Protein AF-A0A4V2JIF9-F1 (afdb_monomer_lite)

Organism: Streptomyces kasugaensis (NCBI:txid1946)

Foldseek 3Di:
DDDDDDPDDPPPPPPPDQPALLVLVVLLVLVVVCVPPVPVSVVLCVVVVHDPVSSVVSNVVLVCLVPPPPRDAACVSVCVRQPAFPDWDWDDDDPWIKIWGWHARVSCNQKTWIFIAGDPRHTPDTFIDGDVPRDQQDDPDPVSPDPPSRGD

pLDDT: mean 81.25, std 15.03, range [36.09, 94.69]

Structure (mmCIF, N/CA/C/O backbone):
data_AF-A0A4V2JIF9-F1
#
_entry.id   AF-A0A4V2JIF9-F1
#
loop_
_atom_site.group_PDB
_atom_site.id
_atom_site.type_symbol
_atom_site.label_atom_id
_atom_site.label_alt_id
_atom_site.label_comp_id
_atom_site.label_asym_id
_atom_site.label_entity_id
_atom_site.label_seq_id
_atom_site.pdbx_PDB_ins_code
_atom_site.Cartn_x
_atom_site.Cartn_y
_atom_site.Cartn_z
_atom_site.occupancy
_atom_site.B_iso_or_equiv
_atom_site.auth_seq_id
_atom_site.auth_comp_id
_atom_site.auth_asym_id
_atom_site.auth_atom_id
_atom_site.pdbx_PDB_model_num
ATOM 1 N N . MET A 1 1 ? 44.437 32.131 35.393 1.00 38.41 1 MET A N 1
AT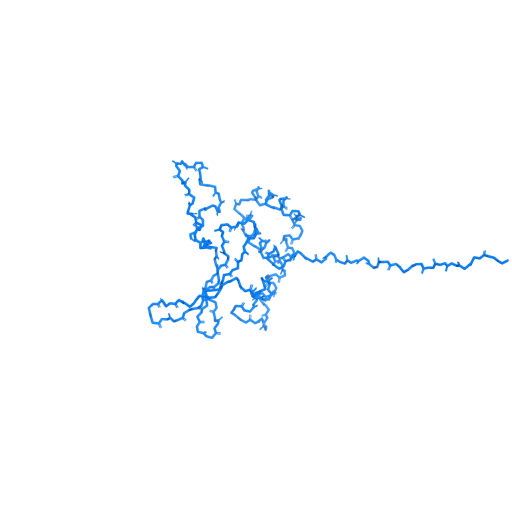OM 2 C CA . MET A 1 1 ? 43.989 31.616 34.082 1.00 38.41 1 MET A CA 1
ATOM 3 C C . MET A 1 1 ? 43.163 30.356 34.288 1.00 38.41 1 MET A C 1
ATOM 5 O O . MET A 1 1 ? 43.742 29.344 34.646 1.00 38.41 1 MET A O 1
ATOM 9 N N . ASN A 1 2 ? 41.841 30.402 34.108 1.00 40.28 2 ASN A N 1
ATOM 10 C CA . ASN A 1 2 ? 41.048 29.186 33.913 1.00 40.28 2 ASN A CA 1
ATOM 11 C C . ASN A 1 2 ? 39.749 29.527 33.166 1.00 40.28 2 ASN A C 1
ATOM 13 O O . ASN A 1 2 ? 38.951 30.300 33.691 1.00 40.28 2 ASN A O 1
ATOM 1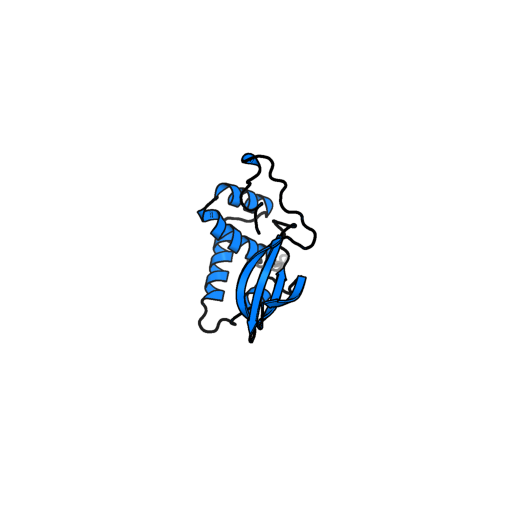7 N N . ARG A 1 3 ? 39.605 29.010 31.939 1.00 36.09 3 ARG A N 1
ATOM 18 C CA . ARG A 1 3 ? 38.374 28.800 31.147 1.00 36.09 3 ARG A CA 1
ATOM 19 C C . ARG A 1 3 ? 38.798 28.464 29.713 1.00 36.09 3 ARG A C 1
ATOM 21 O O . ARG A 1 3 ? 38.811 29.328 28.842 1.00 36.09 3 ARG A O 1
ATOM 28 N N . SER A 1 4 ? 39.156 27.206 29.479 1.00 40.78 4 SER A N 1
ATOM 29 C CA . SER A 1 4 ? 39.046 26.643 28.133 1.00 40.78 4 SER A CA 1
ATOM 30 C C . SER A 1 4 ? 37.605 26.186 27.977 1.00 40.78 4 SER A C 1
ATOM 32 O O . SER A 1 4 ? 37.143 25.309 28.703 1.00 40.78 4 SER A O 1
ATOM 34 N N . ALA A 1 5 ? 36.876 26.876 27.105 1.00 47.22 5 ALA A N 1
ATOM 35 C CA . ALA A 1 5 ? 35.530 26.512 26.713 1.00 47.22 5 ALA A CA 1
ATOM 36 C C . ALA A 1 5 ? 35.589 25.185 25.950 1.00 47.22 5 ALA A C 1
ATOM 38 O O . ALA A 1 5 ? 36.106 25.129 24.837 1.00 47.22 5 ALA A O 1
ATOM 39 N N . ASP A 1 6 ? 35.068 24.132 26.566 1.00 44.16 6 ASP A N 1
ATOM 40 C CA . ASP A 1 6 ? 34.809 22.866 25.899 1.00 44.16 6 ASP A CA 1
ATOM 41 C C . ASP A 1 6 ? 33.521 23.039 25.080 1.00 44.16 6 ASP A C 1
ATOM 43 O O . ASP A 1 6 ? 32.405 23.036 25.606 1.00 44.16 6 ASP A O 1
ATOM 47 N N . HIS A 1 7 ? 33.670 23.345 23.791 1.00 52.84 7 HIS A N 1
ATOM 48 C CA . HIS A 1 7 ? 32.569 23.285 22.836 1.00 52.84 7 HIS A CA 1
ATOM 49 C C . HIS A 1 7 ? 32.355 21.819 22.463 1.00 52.84 7 HIS A C 1
ATOM 51 O O . HIS A 1 7 ? 32.945 21.311 21.511 1.00 52.84 7 HIS A O 1
ATOM 57 N N . GLY A 1 8 ? 31.490 21.147 23.226 1.00 40.41 8 GLY A N 1
ATOM 58 C CA . GLY A 1 8 ? 30.934 19.861 22.823 1.00 40.41 8 GLY A CA 1
ATOM 59 C C . GLY A 1 8 ? 30.276 19.985 21.440 1.00 40.41 8 GLY A C 1
ATOM 60 O O . GLY A 1 8 ? 29.651 21.011 21.150 1.00 40.41 8 GLY A O 1
ATOM 61 N N . PRO A 1 9 ? 30.421 18.983 20.558 1.00 42.41 9 PRO A N 1
ATOM 62 C CA . PRO A 1 9 ? 29.871 19.053 19.216 1.00 42.41 9 PRO A CA 1
ATOM 63 C C . PRO A 1 9 ? 28.347 19.105 19.301 1.00 42.41 9 PRO A C 1
ATOM 65 O O . PRO A 1 9 ? 27.704 18.162 19.763 1.00 42.41 9 PRO A O 1
ATOM 68 N N . SER A 1 10 ? 27.777 20.219 18.840 1.00 45.91 10 SER A N 1
ATOM 69 C CA . SER A 1 10 ? 26.349 20.363 18.585 1.00 45.91 10 SER A CA 1
ATOM 70 C C . SER A 1 10 ? 25.874 19.175 17.753 1.00 45.91 10 SER A C 1
ATOM 72 O O . SER A 1 10 ? 26.226 19.038 16.580 1.00 45.91 10 SER A O 1
ATOM 74 N N . THR A 1 11 ? 25.078 18.303 18.367 1.00 45.88 11 THR A N 1
ATOM 75 C CA . THR A 1 11 ? 24.327 17.257 17.683 1.00 45.88 11 THR A CA 1
ATOM 76 C C . THR A 1 11 ? 23.379 17.940 16.711 1.00 45.88 11 THR A C 1
ATOM 78 O O . THR A 1 11 ? 22.351 18.502 17.091 1.00 45.88 11 THR A O 1
ATOM 81 N N . GLY A 1 12 ? 23.783 17.948 15.440 1.00 38.66 12 GLY A N 1
ATOM 82 C CA . GLY A 1 12 ? 22.977 18.442 14.340 1.00 38.66 12 GLY A CA 1
ATOM 83 C C . GLY A 1 12 ? 21.578 17.848 14.434 1.00 38.66 12 GLY A C 1
ATOM 84 O O . GLY A 1 12 ? 21.408 16.634 14.549 1.00 38.66 12 GLY A O 1
ATOM 85 N N . SER A 1 13 ? 20.591 18.734 14.419 1.00 42.84 13 SER A N 1
ATOM 86 C CA . SER A 1 13 ? 19.174 18.445 14.290 1.00 42.84 13 SER A CA 1
ATOM 87 C C . SER A 1 13 ? 18.952 17.575 13.056 1.00 42.84 13 SER A C 1
ATOM 89 O O . SER A 1 13 ? 18.807 18.054 11.931 1.00 42.84 13 SER A O 1
ATOM 91 N N . GLY A 1 14 ? 18.957 16.260 13.275 1.00 36.47 14 GLY A N 1
ATOM 92 C CA . GLY A 1 14 ? 18.586 15.284 12.271 1.00 36.47 14 GLY A CA 1
ATOM 93 C C . GLY A 1 14 ? 17.184 15.621 11.795 1.00 36.47 14 GLY A C 1
ATOM 94 O O . GLY A 1 14 ? 16.230 15.599 12.572 1.00 36.47 14 GLY A O 1
ATOM 95 N N . THR A 1 15 ? 17.057 15.961 10.515 1.00 49.94 15 THR A N 1
ATOM 96 C CA . THR A 1 15 ? 15.763 15.916 9.835 1.00 49.94 15 THR A CA 1
ATOM 97 C C . THR A 1 15 ? 15.140 14.568 10.191 1.00 49.94 15 THR A C 1
ATOM 99 O O . THR A 1 15 ? 15.843 13.565 10.035 1.00 49.94 15 THR A O 1
ATOM 102 N N . PRO A 1 16 ? 13.901 14.495 10.716 1.00 49.84 16 PRO A N 1
ATOM 103 C CA . PRO A 1 16 ? 13.333 13.210 11.084 1.00 49.84 16 PRO A CA 1
ATOM 104 C C . PRO A 1 16 ? 13.384 12.329 9.842 1.00 49.84 16 PRO A C 1
ATOM 106 O O . PRO A 1 16 ? 12.778 12.659 8.816 1.00 49.84 16 PRO A O 1
ATOM 109 N N . ALA A 1 17 ? 14.182 11.260 9.915 1.00 63.78 17 ALA A N 1
ATOM 110 C CA . ALA A 1 17 ? 14.233 10.258 8.871 1.00 63.78 17 ALA A CA 1
ATOM 111 C C . ALA A 1 17 ? 12.780 9.862 8.604 1.00 63.78 17 ALA A C 1
ATOM 113 O O . ALA A 1 17 ? 12.029 9.554 9.534 1.00 63.78 17 ALA A O 1
ATOM 114 N N . GLY A 1 18 ? 12.343 10.011 7.351 1.00 64.69 18 GLY A N 1
ATOM 115 C CA . GLY A 1 18 ? 10.964 9.715 6.986 1.00 64.69 18 GLY A CA 1
ATOM 116 C C . GLY A 1 18 ? 10.582 8.294 7.418 1.00 64.69 18 GLY A C 1
ATOM 117 O O . GLY A 1 18 ? 11.465 7.461 7.632 1.00 64.69 18 GLY A O 1
ATOM 118 N N . PRO A 1 19 ? 9.279 7.994 7.539 1.00 68.31 19 PRO A N 1
ATOM 119 C CA . PRO A 1 19 ? 8.842 6.665 7.942 1.00 68.31 19 PRO A CA 1
ATOM 120 C C . PRO A 1 19 ? 9.468 5.586 7.039 1.00 68.31 19 PRO A C 1
ATOM 122 O O . PRO A 1 19 ? 9.702 5.863 5.853 1.00 68.31 19 PRO A O 1
ATOM 125 N N . PRO A 1 20 ? 9.713 4.369 7.564 1.00 75.75 20 PRO A N 1
ATOM 126 C CA . PRO A 1 20 ? 10.232 3.254 6.778 1.00 75.75 20 PRO A CA 1
ATOM 127 C C . PRO A 1 20 ? 9.441 3.066 5.484 1.00 75.75 20 PRO A C 1
ATOM 129 O O . PRO A 1 20 ? 8.237 3.308 5.459 1.00 75.75 20 PRO A O 1
ATOM 132 N N . GLY A 1 21 ? 10.099 2.605 4.422 1.00 76.44 21 GLY A N 1
ATOM 133 C CA . GLY A 1 21 ? 9.516 2.462 3.083 1.00 76.44 21 GLY A CA 1
ATOM 134 C C . GLY A 1 21 ? 8.088 1.882 3.029 1.00 76.44 21 GLY A C 1
ATOM 135 O O . GLY A 1 21 ? 7.195 2.536 2.479 1.00 76.44 21 GLY A O 1
ATOM 136 N N . PRO A 1 22 ? 7.821 0.727 3.673 1.00 78.31 22 PRO A N 1
ATOM 137 C CA . PRO A 1 22 ? 6.475 0.160 3.779 1.00 78.31 22 PRO A CA 1
ATOM 138 C C . PRO A 1 22 ? 5.466 1.091 4.465 1.00 78.31 22 PRO A C 1
ATOM 140 O O . PRO A 1 22 ? 4.382 1.319 3.934 1.00 78.31 22 PRO A O 1
ATOM 143 N N . VAL A 1 23 ? 5.842 1.715 5.586 1.00 81.50 23 VAL A N 1
ATOM 144 C CA . VAL A 1 23 ? 4.991 2.680 6.304 1.00 81.50 23 VAL A CA 1
ATOM 145 C C . VAL A 1 23 ? 4.732 3.920 5.447 1.00 81.50 23 VAL A C 1
ATOM 147 O O . VAL A 1 23 ? 3.601 4.393 5.360 1.00 81.50 23 VAL A O 1
ATOM 150 N N . ALA A 1 24 ? 5.746 4.427 4.743 1.00 83.00 24 ALA A N 1
ATOM 151 C CA . ALA A 1 24 ? 5.595 5.543 3.817 1.00 83.00 24 ALA A CA 1
ATOM 152 C C . ALA A 1 24 ? 4.610 5.220 2.682 1.00 83.00 24 ALA A C 1
ATOM 154 O O . ALA A 1 24 ? 3.828 6.086 2.296 1.00 83.00 24 ALA A O 1
ATOM 155 N N . PHE A 1 25 ? 4.594 3.986 2.175 1.00 86.19 25 PHE A N 1
ATOM 156 C CA . PHE A 1 25 ? 3.612 3.565 1.177 1.00 86.19 25 PHE A CA 1
ATOM 157 C C . PHE A 1 25 ? 2.201 3.409 1.758 1.00 86.19 25 PHE A C 1
ATOM 159 O O . PHE A 1 25 ? 1.226 3.835 1.141 1.00 86.19 25 PHE A O 1
ATOM 166 N N . GLN A 1 26 ? 2.070 2.881 2.974 1.00 88.00 26 GLN A N 1
ATOM 167 C CA . GLN A 1 26 ? 0.778 2.807 3.662 1.00 88.00 26 GLN A CA 1
ATOM 168 C C . GLN A 1 26 ? 0.150 4.186 3.854 1.00 88.00 26 GLN A C 1
ATOM 170 O O . GLN A 1 26 ? -1.059 4.339 3.712 1.00 88.00 26 GLN A O 1
ATOM 175 N N . LEU A 1 27 ? 0.968 5.212 4.089 1.00 90.75 27 LEU A N 1
ATOM 176 C CA . LEU A 1 27 ? 0.515 6.599 4.097 1.00 90.75 27 LEU A CA 1
ATOM 177 C C . LEU A 1 27 ? -0.020 7.049 2.724 1.00 90.75 27 LEU A C 1
ATOM 179 O O . LEU A 1 27 ? -1.031 7.744 2.653 1.00 90.75 27 LEU A O 1
ATOM 183 N N . VAL A 1 28 ? 0.578 6.621 1.612 1.00 91.00 28 VAL A N 1
ATOM 184 C CA . VAL A 1 28 ? 0.020 6.902 0.275 1.00 91.00 28 VAL A CA 1
ATOM 185 C C . VAL A 1 28 ? -1.380 6.293 0.130 1.00 91.00 28 VAL A C 1
ATOM 187 O O . VAL A 1 28 ? -2.301 6.988 -0.303 1.00 91.00 28 VAL A O 1
ATOM 190 N N . LEU A 1 29 ? -1.561 5.032 0.544 1.00 89.00 29 LEU A N 1
ATOM 191 C CA . LEU A 1 29 ? -2.864 4.355 0.515 1.00 89.00 29 LEU A CA 1
ATOM 192 C C . LEU A 1 29 ? -3.889 5.076 1.402 1.00 89.00 29 LEU A C 1
ATOM 194 O O . LEU A 1 29 ? -4.956 5.468 0.926 1.00 89.00 29 LEU A O 1
ATOM 198 N N . LEU A 1 30 ? -3.529 5.338 2.662 1.00 90.75 30 LEU A N 1
ATOM 199 C CA . LEU A 1 30 ? -4.384 6.023 3.632 1.00 90.75 30 LEU A CA 1
ATOM 200 C C . LEU A 1 30 ? -4.816 7.409 3.150 1.00 90.75 30 LEU A C 1
ATOM 202 O O . LEU A 1 30 ? -5.945 7.822 3.405 1.00 90.75 30 LEU A O 1
ATOM 206 N N . ARG A 1 31 ? -3.965 8.133 2.412 1.00 92.75 31 ARG A N 1
ATOM 207 C CA . ARG A 1 31 ? -4.333 9.450 1.882 1.00 92.75 31 ARG A CA 1
ATOM 208 C C . ARG A 1 31 ? -5.454 9.358 0.852 1.00 92.75 31 ARG A C 1
ATOM 210 O O . ARG A 1 31 ? -6.309 10.237 0.869 1.00 92.75 31 ARG A O 1
ATOM 217 N N . ARG A 1 32 ? -5.471 8.332 -0.001 1.00 86.44 32 ARG A N 1
ATOM 218 C CA . ARG A 1 32 ? -6.575 8.094 -0.947 1.00 86.44 32 ARG A CA 1
ATOM 219 C C . ARG A 1 32 ? -7.839 7.627 -0.223 1.00 86.44 32 ARG A C 1
ATOM 221 O O . ARG A 1 32 ? -8.941 8.030 -0.559 1.00 86.44 32 ARG A O 1
ATOM 228 N N . MET A 1 33 ? -7.682 6.813 0.817 1.00 89.12 33 MET A N 1
ATOM 229 C CA . MET A 1 33 ? -8.805 6.319 1.625 1.00 89.12 33 MET A CA 1
ATOM 230 C C . MET A 1 33 ? -9.464 7.434 2.452 1.00 89.12 33 MET A C 1
ATOM 232 O O . MET A 1 33 ? -10.664 7.375 2.722 1.00 89.12 33 MET A O 1
ATOM 236 N N . ALA A 1 34 ? -8.702 8.471 2.813 1.00 89.38 34 ALA A N 1
ATOM 237 C CA . ALA A 1 34 ? -9.192 9.628 3.559 1.00 89.38 34 ALA A CA 1
ATOM 238 C C . ALA A 1 34 ? -10.257 10.435 2.804 1.00 89.38 34 ALA A C 1
ATOM 240 O O . ALA A 1 34 ? -11.019 11.148 3.450 1.00 89.38 34 ALA A O 1
ATOM 241 N N . ASP A 1 35 ? -10.328 10.310 1.474 1.00 87.88 35 ASP A N 1
ATOM 242 C CA . ASP A 1 35 ? -11.363 10.962 0.665 1.00 87.88 35 ASP A CA 1
ATOM 243 C C . ASP A 1 35 ? -12.757 10.347 0.911 1.00 87.88 35 ASP A C 1
ATOM 245 O O . ASP A 1 35 ? -13.768 10.999 0.669 1.00 87.88 35 ASP A O 1
ATOM 249 N N . HIS A 1 36 ? -12.819 9.117 1.441 1.00 86.31 36 HIS A N 1
ATOM 250 C CA . HIS A 1 36 ? -14.069 8.398 1.712 1.00 86.31 36 HIS A CA 1
ATOM 251 C C . HIS A 1 36 ? -14.335 8.187 3.209 1.00 86.31 36 HIS A C 1
ATOM 253 O O . HIS A 1 36 ? -15.471 8.313 3.656 1.00 86.31 36 HIS A O 1
ATOM 259 N N . HIS A 1 37 ? -13.301 7.881 4.001 1.0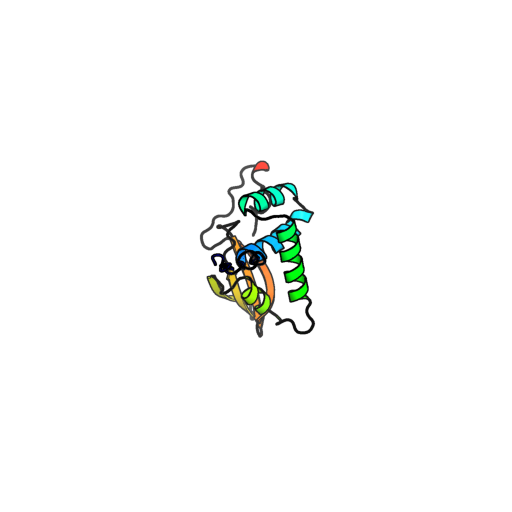0 87.50 37 HIS A N 1
ATOM 260 C CA . HIS A 1 37 ? -13.439 7.576 5.431 1.00 87.50 37 HIS A CA 1
ATOM 261 C C . HIS A 1 37 ? -12.353 8.270 6.274 1.00 87.50 37 HIS A C 1
ATOM 263 O O . HIS A 1 37 ? -11.446 7.609 6.790 1.00 87.50 37 HIS A O 1
ATOM 269 N N . PRO A 1 38 ? -12.418 9.604 6.446 1.00 88.69 38 PRO A N 1
ATOM 270 C CA . PRO A 1 38 ? -11.372 10.370 7.125 1.00 88.69 38 PRO A CA 1
ATOM 271 C C . PRO A 1 38 ? -11.173 9.973 8.597 1.00 88.69 38 PRO A C 1
ATOM 273 O O . PRO A 1 38 ? -10.031 9.885 9.039 1.00 88.69 38 PRO A O 1
ATOM 276 N N . GLY A 1 39 ? -12.246 9.669 9.340 1.00 89.00 39 GLY A N 1
ATOM 277 C CA . GLY A 1 39 ? -12.153 9.289 10.759 1.00 89.00 39 GLY A CA 1
ATOM 278 C C . GLY A 1 39 ? -11.357 8.000 10.988 1.00 89.00 39 GLY A C 1
ATOM 279 O O . GLY A 1 39 ? -10.449 7.966 11.815 1.00 89.00 39 GLY A O 1
ATOM 280 N N . LEU A 1 40 ? -11.610 6.971 10.173 1.00 87.62 40 LEU A N 1
ATOM 281 C CA . LEU A 1 40 ? -10.866 5.712 10.248 1.00 87.62 40 LEU A CA 1
ATOM 282 C C . LEU A 1 40 ? -9.385 5.887 9.866 1.00 87.62 40 LEU A C 1
ATOM 284 O O . LEU A 1 40 ? -8.516 5.180 10.378 1.00 87.62 40 LEU A O 1
ATOM 288 N N . VAL A 1 41 ? -9.072 6.837 8.978 1.00 90.62 41 VAL A N 1
ATOM 289 C CA . VAL A 1 41 ? -7.678 7.173 8.660 1.00 90.62 41 VAL A CA 1
ATOM 290 C C . VAL A 1 41 ? -6.996 7.830 9.854 1.00 90.62 41 VAL A C 1
ATOM 292 O O . VAL A 1 41 ? -5.847 7.510 10.136 1.00 90.62 41 VAL A O 1
ATOM 295 N N . GLU A 1 42 ? -7.676 8.702 10.594 1.00 91.12 42 GLU A N 1
ATOM 296 C CA . GLU A 1 42 ? -7.104 9.308 11.801 1.00 91.12 42 GLU A CA 1
ATOM 297 C C . GLU A 1 42 ? -6.791 8.273 12.885 1.00 91.12 42 GLU A C 1
ATOM 299 O O . GLU A 1 42 ? -5.730 8.351 13.505 1.00 91.12 42 GLU A O 1
ATOM 304 N N . ASP A 1 43 ? -7.646 7.263 13.059 1.00 89.75 43 ASP A N 1
ATOM 305 C CA . ASP A 1 43 ? -7.350 6.115 13.922 1.00 89.75 43 ASP A CA 1
ATOM 306 C C . ASP A 1 43 ? -6.111 5.346 13.456 1.00 89.75 43 ASP A C 1
ATOM 308 O O . ASP A 1 43 ? -5.237 5.022 14.263 1.00 89.75 43 ASP A O 1
ATOM 312 N N . ALA A 1 44 ? -5.994 5.082 12.152 1.00 89.75 44 ALA A N 1
ATOM 313 C CA . ALA A 1 44 ? -4.827 4.411 11.588 1.00 89.75 44 ALA A CA 1
ATOM 314 C C . ALA A 1 44 ? -3.537 5.223 11.794 1.00 89.75 44 ALA A C 1
ATOM 316 O O . ALA A 1 44 ? -2.515 4.662 12.185 1.00 89.75 44 ALA A O 1
ATOM 317 N N . LEU A 1 45 ? -3.584 6.544 11.592 1.00 91.06 45 LEU A N 1
ATOM 318 C CA . LEU A 1 45 ? -2.454 7.442 11.841 1.00 91.06 45 LEU A CA 1
ATOM 319 C C . LEU A 1 45 ? -2.024 7.413 13.314 1.00 91.06 45 LEU A C 1
ATOM 321 O O . LEU A 1 45 ? -0.829 7.314 13.594 1.00 91.06 45 LEU A O 1
ATOM 325 N N . ARG A 1 46 ? -2.987 7.430 14.251 1.00 90.06 46 ARG A N 1
ATOM 326 C CA . ARG A 1 46 ? -2.715 7.291 15.691 1.00 90.06 46 ARG A CA 1
ATOM 327 C C . ARG A 1 46 ? -2.028 5.966 16.013 1.00 90.06 46 ARG A C 1
ATOM 329 O O . ARG A 1 46 ? -1.011 5.975 16.697 1.00 90.06 46 ARG A O 1
ATOM 336 N N . ARG A 1 47 ? -2.534 4.846 15.483 1.00 88.50 47 ARG A N 1
ATOM 337 C CA . ARG A 1 47 ? -1.933 3.510 15.678 1.00 88.50 47 ARG A CA 1
ATOM 338 C C . ARG A 1 47 ? -0.511 3.417 15.129 1.00 88.50 47 ARG A C 1
ATOM 340 O O . ARG A 1 47 ? 0.325 2.745 15.717 1.00 88.50 47 ARG A O 1
ATOM 347 N N . LEU A 1 48 ? -0.243 4.094 14.014 1.00 86.94 48 LEU A N 1
ATOM 348 C CA . LEU A 1 48 ? 1.077 4.140 13.387 1.00 86.94 48 LEU A CA 1
ATOM 349 C C . LEU A 1 48 ? 2.024 5.170 14.032 1.00 86.94 48 LEU A C 1
ATOM 351 O O . LEU A 1 48 ? 3.196 5.207 13.667 1.00 86.94 48 LEU A O 1
ATOM 355 N N . GLY A 1 49 ? 1.546 6.014 14.955 1.00 89.31 49 GLY A N 1
ATOM 356 C CA . GLY A 1 49 ? 2.352 7.067 15.583 1.00 89.31 49 GLY A CA 1
ATOM 357 C C . GLY A 1 49 ? 2.802 8.163 14.609 1.00 89.31 49 GLY A C 1
ATOM 358 O O . GLY A 1 49 ? 3.860 8.761 14.790 1.00 89.31 49 GLY A O 1
ATOM 359 N N . VAL A 1 50 ? 2.027 8.415 13.551 1.00 89.81 50 VAL A N 1
ATOM 360 C CA . VAL A 1 50 ? 2.382 9.336 12.459 1.00 89.81 50 VAL A CA 1
ATOM 361 C C . VAL A 1 50 ? 1.355 10.453 12.303 1.00 89.81 50 VAL A C 1
ATOM 363 O O . VAL A 1 50 ? 0.161 10.293 12.537 1.00 89.81 50 VAL A O 1
ATOM 366 N N . SER A 1 51 ? 1.825 11.620 11.879 1.00 90.44 51 SER A N 1
ATOM 367 C CA . SER A 1 51 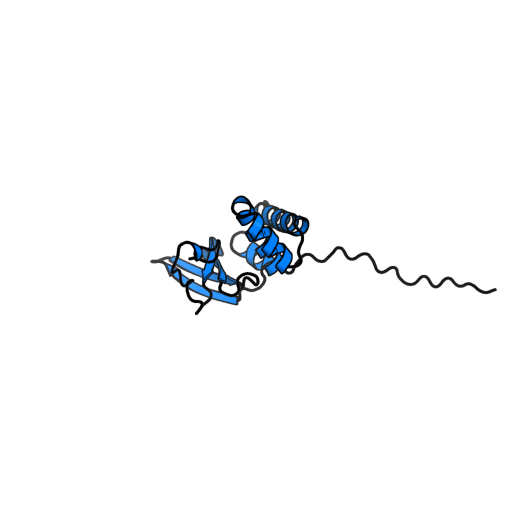? 1.017 12.826 11.712 1.00 90.44 51 SER A CA 1
ATOM 368 C C . SER A 1 51 ? 0.373 12.929 10.325 1.00 90.44 51 SER A C 1
ATOM 370 O O . SER A 1 51 ? 0.867 12.401 9.323 1.00 90.44 51 SER A O 1
ATOM 372 N N . ARG A 1 52 ? -0.687 13.742 10.222 1.00 90.38 52 ARG A N 1
ATOM 373 C CA . ARG A 1 52 ? -1.273 14.147 8.928 1.00 90.38 52 ARG A CA 1
ATOM 374 C C . ARG A 1 52 ? -0.264 14.868 8.024 1.00 90.38 52 ARG A C 1
ATOM 376 O O . ARG A 1 52 ? -0.381 14.799 6.802 1.00 90.38 52 ARG A O 1
ATOM 383 N N . ALA A 1 53 ? 0.721 15.558 8.599 1.00 91.12 53 ALA A N 1
ATOM 384 C CA . ALA A 1 53 ? 1.790 16.190 7.830 1.00 91.12 53 ALA A CA 1
ATOM 385 C C . ALA A 1 53 ? 2.673 15.134 7.148 1.00 91.12 53 ALA A C 1
ATOM 387 O O . ALA A 1 53 ? 2.902 15.221 5.943 1.00 91.12 53 ALA A O 1
ATOM 388 N N . GLN A 1 54 ? 3.073 14.087 7.877 1.00 90.31 54 GLN A N 1
ATOM 389 C CA . GLN A 1 54 ? 3.818 12.955 7.313 1.00 90.31 54 GLN A CA 1
ATOM 390 C C . GLN A 1 54 ? 3.007 12.203 6.250 1.00 90.31 54 GLN A C 1
ATOM 392 O O . GLN A 1 54 ? 3.566 11.828 5.221 1.00 90.31 54 GLN A O 1
ATOM 397 N N . LEU A 1 55 ? 1.690 12.050 6.444 1.00 92.94 55 LEU A N 1
ATOM 398 C CA . LEU A 1 55 ? 0.776 11.496 5.438 1.00 92.94 55 LEU A CA 1
ATOM 399 C C . LEU A 1 55 ? 0.826 12.291 4.120 1.00 92.94 55 LEU A C 1
ATOM 401 O O . LEU A 1 55 ? 1.030 11.726 3.043 1.00 92.94 55 LEU A O 1
ATOM 405 N N . ARG A 1 56 ? 0.650 13.617 4.204 1.00 92.00 56 ARG A N 1
ATOM 406 C CA . ARG A 1 56 ? 0.684 14.516 3.037 1.00 92.00 56 ARG A CA 1
ATOM 407 C C . ARG A 1 56 ? 2.049 14.490 2.358 1.00 92.00 56 ARG A C 1
ATOM 409 O O . ARG A 1 56 ? 2.110 14.437 1.133 1.00 92.00 56 ARG A O 1
ATOM 416 N N . GLU A 1 57 ? 3.118 14.484 3.146 1.00 92.44 57 GLU A N 1
ATOM 417 C CA . GLU A 1 57 ? 4.484 14.464 2.638 1.00 92.44 57 GLU A CA 1
ATOM 418 C C . GLU A 1 57 ? 4.825 13.159 1.916 1.00 92.44 57 GLU A C 1
ATOM 420 O O . GLU A 1 57 ? 5.442 13.176 0.851 1.00 92.44 57 GLU A O 1
ATOM 425 N N . ALA A 1 58 ? 4.399 12.018 2.461 1.00 91.94 58 ALA A N 1
ATOM 426 C CA . ALA A 1 58 ? 4.564 10.725 1.811 1.00 91.94 58 ALA A CA 1
ATOM 427 C C . ALA A 1 58 ? 3.846 10.686 0.453 1.00 91.94 58 ALA A C 1
ATOM 429 O O . ALA A 1 58 ? 4.467 10.328 -0.549 1.00 91.94 58 ALA A O 1
ATOM 430 N N . ASN A 1 59 ? 2.586 11.140 0.390 1.00 91.62 59 ASN A N 1
ATOM 431 C CA . ASN A 1 59 ? 1.854 11.200 -0.877 1.00 91.62 59 ASN A CA 1
ATOM 432 C C . ASN A 1 59 ? 2.512 12.169 -1.871 1.00 91.62 59 ASN A C 1
ATOM 434 O O . ASN A 1 59 ? 2.722 11.810 -3.024 1.00 91.62 59 ASN A O 1
ATOM 438 N N . ARG A 1 60 ? 2.923 13.365 -1.431 1.00 92.56 60 ARG A N 1
ATOM 439 C CA . ARG A 1 60 ? 3.614 14.339 -2.291 1.00 92.56 60 ARG A CA 1
ATOM 440 C C . ARG A 1 60 ? 4.858 13.736 -2.949 1.00 92.56 60 ARG A C 1
ATOM 442 O O . ARG A 1 60 ? 5.013 13.839 -4.164 1.00 92.56 60 ARG A O 1
ATOM 449 N N . ARG A 1 61 ? 5.723 13.078 -2.166 1.00 90.31 61 ARG A N 1
ATOM 450 C CA . ARG A 1 61 ? 6.942 12.427 -2.679 1.00 90.31 61 ARG A CA 1
ATOM 451 C C . ARG A 1 61 ? 6.626 11.280 -3.635 1.00 90.31 61 ARG A C 1
ATOM 453 O O . ARG A 1 61 ? 7.333 11.109 -4.625 1.00 90.31 61 ARG A O 1
ATOM 460 N N . TRP A 1 62 ? 5.571 10.514 -3.360 1.00 90.06 62 TRP A N 1
ATOM 461 C CA . TRP A 1 62 ? 5.127 9.442 -4.247 1.00 90.06 62 TRP A CA 1
ATOM 462 C C . TRP A 1 62 ? 4.622 9.972 -5.591 1.00 90.06 62 TRP A C 1
ATOM 464 O O . TRP A 1 62 ? 5.096 9.522 -6.630 1.00 90.06 62 TRP A O 1
ATOM 474 N N . GLN A 1 63 ? 3.736 10.972 -5.584 1.00 90.38 63 GLN A N 1
ATOM 475 C CA . GLN A 1 63 ? 3.224 11.592 -6.812 1.00 90.38 63 GLN A CA 1
ATOM 476 C C . GLN A 1 63 ? 4.357 12.199 -7.644 1.00 90.38 63 GLN A C 1
ATOM 478 O O . GLN A 1 63 ? 4.450 11.943 -8.841 1.00 90.38 63 GLN A O 1
ATOM 483 N N . ALA A 1 64 ? 5.277 12.928 -7.003 1.00 89.69 64 ALA A N 1
ATOM 484 C CA . ALA A 1 64 ? 6.456 13.471 -7.673 1.00 89.69 64 ALA A CA 1
ATOM 485 C C . ALA A 1 64 ? 7.322 12.375 -8.318 1.00 89.69 64 ALA A C 1
ATOM 487 O O . ALA A 1 64 ? 7.809 12.559 -9.430 1.00 89.69 64 ALA A O 1
ATOM 488 N N . ARG A 1 65 ? 7.490 11.220 -7.657 1.00 86.62 65 ARG A N 1
ATOM 489 C CA . ARG A 1 65 ? 8.229 10.077 -8.213 1.00 86.62 65 ARG A CA 1
ATOM 490 C C . ARG A 1 65 ? 7.515 9.467 -9.420 1.00 86.62 65 ARG A C 1
ATOM 492 O O . ARG A 1 65 ? 8.175 9.186 -10.414 1.00 86.62 65 ARG A O 1
ATOM 499 N N . MET A 1 66 ? 6.202 9.262 -9.336 1.00 83.94 66 MET A N 1
ATOM 500 C CA . MET A 1 66 ? 5.415 8.619 -10.397 1.00 83.94 66 MET A CA 1
ATOM 501 C C . MET A 1 66 ? 5.264 9.494 -11.646 1.00 83.94 66 MET A C 1
ATOM 503 O O . MET A 1 66 ? 5.171 8.964 -12.748 1.00 83.94 66 MET A O 1
ATOM 507 N N . HIS A 1 67 ? 5.270 10.819 -11.486 1.00 84.06 67 HIS A N 1
ATOM 508 C CA . HIS A 1 67 ? 5.110 11.775 -12.584 1.00 84.06 67 HIS A CA 1
ATOM 509 C C . HIS A 1 67 ? 6.431 12.375 -13.098 1.00 84.06 67 HIS A C 1
ATOM 511 O O . HIS A 1 67 ? 6.404 13.286 -13.925 1.00 84.06 67 HIS A O 1
ATOM 517 N N . ALA A 1 68 ? 7.595 11.903 -12.635 1.00 82.00 68 ALA A N 1
ATOM 518 C CA . ALA A 1 68 ? 8.868 12.446 -13.101 1.00 82.00 68 ALA A CA 1
ATOM 519 C C . ALA A 1 68 ? 9.128 12.071 -14.583 1.00 82.00 68 ALA A C 1
ATOM 521 O O . ALA A 1 68 ? 8.971 10.905 -14.946 1.00 82.00 68 ALA A O 1
ATOM 522 N N . PRO A 1 69 ? 9.616 12.997 -15.436 1.00 70.75 69 PRO A N 1
ATOM 523 C CA . PRO A 1 69 ? 9.800 12.758 -16.879 1.00 70.75 69 PRO A CA 1
ATOM 524 C C . PRO A 1 69 ? 10.750 11.605 -17.240 1.00 70.75 69 PRO A C 1
ATOM 526 O O . PRO A 1 69 ? 10.706 11.084 -18.349 1.00 70.75 69 PRO A O 1
ATOM 529 N N . ARG A 1 70 ? 11.640 11.227 -16.315 1.00 71.12 70 ARG A N 1
ATOM 530 C CA . ARG A 1 70 ? 12.586 10.105 -16.441 1.00 71.12 70 ARG A CA 1
ATOM 531 C C . ARG A 1 70 ? 12.390 9.068 -15.336 1.00 71.12 70 ARG A C 1
ATOM 533 O O . ARG A 1 70 ? 13.338 8.376 -14.969 1.00 71.12 70 ARG A O 1
ATOM 540 N N . ALA A 1 71 ? 11.198 9.015 -14.740 1.00 62.00 71 ALA A N 1
ATOM 541 C CA . ALA A 1 71 ? 10.905 8.025 -13.718 1.00 62.00 71 ALA A CA 1
ATOM 542 C C . ALA A 1 71 ? 11.170 6.622 -14.285 1.00 62.00 71 ALA A C 1
ATOM 544 O O . ALA A 1 71 ? 10.752 6.336 -15.412 1.00 62.00 71 ALA A O 1
ATOM 545 N N . PRO A 1 72 ? 11.838 5.736 -13.527 1.00 62.44 72 PRO A N 1
ATOM 546 C CA . PRO A 1 72 ? 11.862 4.322 -13.853 1.00 62.44 72 PRO A CA 1
ATOM 547 C C . PRO A 1 72 ? 10.421 3.844 -14.060 1.00 62.44 72 PRO A C 1
ATOM 549 O O . PRO A 1 72 ? 9.607 3.923 -13.142 1.00 62.44 72 PRO A O 1
ATOM 552 N N . GLY A 1 73 ? 10.084 3.413 -15.273 1.00 70.62 73 GLY A N 1
ATOM 553 C CA . GLY A 1 73 ? 8.760 2.876 -15.564 1.00 70.62 73 GLY A CA 1
ATOM 554 C C . GLY A 1 73 ? 8.532 1.533 -14.868 1.00 70.62 73 GLY A C 1
ATOM 555 O O . GLY A 1 73 ? 9.464 0.881 -14.386 1.00 70.62 73 GLY A O 1
ATOM 556 N N . GLY A 1 74 ? 7.277 1.094 -14.840 1.00 83.50 74 GLY A N 1
ATOM 557 C CA . GLY A 1 74 ? 6.943 -0.242 -14.363 1.00 83.50 74 GLY A CA 1
ATOM 558 C C . GLY A 1 74 ? 7.121 -0.408 -12.851 1.00 83.50 74 GLY A C 1
ATOM 559 O O . GLY A 1 74 ? 6.697 0.435 -12.065 1.00 83.50 74 GLY A O 1
ATOM 560 N N . VAL A 1 75 ? 7.705 -1.528 -12.425 1.00 88.69 75 VAL A N 1
ATOM 561 C CA . VAL A 1 75 ? 7.736 -1.932 -11.004 1.00 88.69 75 VAL A CA 1
ATOM 562 C C . VAL A 1 75 ? 8.807 -1.232 -10.156 1.00 88.69 75 VAL A C 1
ATOM 564 O O . VAL A 1 75 ? 8.824 -1.341 -8.929 1.00 88.69 75 VAL A O 1
ATOM 567 N N . GLN A 1 76 ? 9.723 -0.505 -10.792 1.00 88.94 76 GLN A N 1
ATOM 568 C CA . GLN A 1 76 ? 10.891 0.075 -10.127 1.00 88.94 76 GLN A CA 1
ATOM 569 C C . GLN A 1 76 ? 10.557 1.129 -9.053 1.00 88.94 76 GLN A C 1
ATOM 571 O O . GLN A 1 76 ? 11.151 1.064 -7.975 1.00 88.94 76 GLN A O 1
ATOM 576 N N . PRO A 1 77 ? 9.589 2.051 -9.241 1.00 88.56 77 PRO A N 1
ATOM 577 C CA . PRO A 1 77 ? 9.196 2.996 -8.195 1.00 88.56 77 PRO A CA 1
ATOM 578 C C . PRO A 1 77 ? 8.679 2.302 -6.934 1.00 88.56 77 PRO A C 1
ATOM 580 O O . PRO A 1 77 ? 8.980 2.765 -5.831 1.00 88.56 77 PRO A O 1
ATOM 583 N N . TYR A 1 78 ? 7.961 1.182 -7.103 1.00 89.38 78 TYR A N 1
ATOM 584 C CA . TYR A 1 78 ? 7.461 0.347 -6.012 1.00 89.38 78 TYR A CA 1
ATOM 585 C C . TYR A 1 78 ? 8.607 -0.329 -5.269 1.00 89.38 78 TYR A C 1
ATOM 587 O O . TYR A 1 78 ? 8.708 -0.157 -4.062 1.00 89.38 78 TYR A O 1
ATOM 595 N N . ARG A 1 79 ? 9.534 -0.996 -5.968 1.00 90.19 79 ARG A N 1
ATOM 596 C CA . ARG A 1 79 ? 10.732 -1.596 -5.342 1.00 90.19 79 ARG A CA 1
ATOM 597 C C . ARG A 1 79 ? 11.584 -0.560 -4.609 1.00 90.19 79 ARG A C 1
ATOM 599 O O . ARG A 1 79 ? 12.054 -0.808 -3.506 1.00 90.19 79 ARG A O 1
ATOM 606 N N . ALA A 1 80 ? 11.733 0.630 -5.181 1.00 87.44 80 ALA A N 1
ATOM 607 C CA . ALA A 1 80 ? 12.491 1.714 -4.571 1.00 87.44 80 ALA A CA 1
ATOM 608 C C . ALA A 1 80 ? 11.783 2.372 -3.371 1.00 87.44 80 ALA A C 1
ATOM 610 O O . ALA A 1 80 ? 12.383 3.223 -2.715 1.00 87.44 80 ALA A O 1
ATOM 611 N N . LEU A 1 81 ? 10.501 2.086 -3.123 1.00 86.88 81 LEU A N 1
ATOM 612 C CA . LEU A 1 81 ? 9.773 2.577 -1.950 1.00 86.88 81 LEU A CA 1
ATOM 613 C C . LEU A 1 81 ? 9.538 1.464 -0.926 1.00 86.88 81 LEU A C 1
ATOM 615 O O . LEU A 1 81 ? 9.765 1.676 0.255 1.00 86.88 81 LEU A O 1
ATOM 619 N N . LEU A 1 82 ? 9.098 0.293 -1.373 1.00 87.25 82 LEU A N 1
ATOM 620 C CA . LEU A 1 82 ? 8.728 -0.851 -0.542 1.00 87.25 82 LEU A CA 1
ATOM 621 C C . LEU A 1 82 ? 9.906 -1.786 -0.236 1.00 87.25 82 LEU A C 1
ATOM 623 O O . LEU A 1 82 ? 9.809 -2.604 0.673 1.00 87.25 82 LEU A O 1
ATOM 627 N N . GLY A 1 83 ? 11.015 -1.666 -0.968 1.00 89.69 83 GLY A N 1
ATOM 628 C CA . GLY A 1 83 ? 12.147 -2.583 -0.883 1.00 89.69 83 GLY A CA 1
ATOM 629 C C . GLY A 1 83 ? 11.925 -3.867 -1.684 1.00 89.69 83 GLY A C 1
ATOM 630 O O . GLY A 1 83 ? 11.170 -3.903 -2.664 1.00 89.69 83 GLY A O 1
ATOM 631 N N . ALA A 1 84 ? 12.613 -4.935 -1.278 1.00 90.06 84 ALA A N 1
ATOM 632 C CA . ALA A 1 84 ? 12.451 -6.249 -1.889 1.00 90.06 84 ALA A CA 1
ATOM 633 C C . ALA A 1 84 ? 11.031 -6.795 -1.634 1.00 90.06 84 ALA A C 1
ATOM 635 O O . ALA A 1 84 ? 10.526 -6.652 -0.519 1.00 90.06 84 ALA A O 1
ATOM 636 N N . PRO A 1 85 ? 10.372 -7.386 -2.647 1.00 92.88 85 PRO A N 1
ATOM 637 C CA . PRO A 1 85 ? 9.097 -8.065 -2.449 1.00 92.88 85 PRO A CA 1
ATOM 638 C C . PRO A 1 85 ? 9.266 -9.270 -1.520 1.00 92.88 85 PRO A C 1
ATOM 640 O O . PRO A 1 85 ? 10.308 -9.923 -1.534 1.00 92.88 85 PRO A O 1
ATOM 643 N N . GLU A 1 86 ? 8.224 -9.570 -0.747 1.00 93.06 86 GLU A N 1
ATOM 644 C CA . GLU A 1 86 ? 8.119 -10.807 0.038 1.00 93.06 86 GLU A CA 1
ATOM 645 C C . GLU A 1 86 ? 8.041 -12.020 -0.893 1.00 93.06 86 GLU A C 1
ATOM 647 O O . GLU A 1 86 ? 8.663 -13.046 -0.633 1.00 93.06 86 GLU A O 1
ATOM 652 N N . SER A 1 87 ? 7.312 -11.893 -2.003 1.00 92.94 87 SER A N 1
ATOM 653 C CA . SER A 1 87 ? 7.196 -12.949 -3.002 1.00 92.94 87 SER A CA 1
ATOM 654 C C . SER A 1 87 ? 7.114 -12.392 -4.420 1.00 92.94 87 SER A C 1
ATOM 656 O O . SER A 1 87 ? 6.637 -11.281 -4.663 1.00 92.94 87 SER A O 1
ATOM 658 N N . VAL A 1 88 ? 7.609 -13.187 -5.369 1.00 94.25 88 VAL A N 1
ATOM 659 C CA . VAL A 1 88 ? 7.452 -12.964 -6.807 1.00 94.25 88 VAL A CA 1
ATOM 660 C C . VAL A 1 88 ? 6.896 -14.251 -7.394 1.00 94.25 88 VAL A C 1
ATOM 662 O O . VAL A 1 88 ? 7.554 -15.287 -7.343 1.00 94.25 88 VAL A O 1
ATOM 665 N N . THR A 1 89 ? 5.673 -14.197 -7.912 1.00 92.31 89 THR A N 1
ATOM 666 C CA . THR A 1 89 ? 4.975 -15.368 -8.453 1.00 92.31 89 THR A CA 1
ATOM 667 C C . THR A 1 89 ? 4.711 -15.172 -9.936 1.00 92.31 89 THR A C 1
ATOM 669 O O . THR A 1 89 ? 4.030 -14.223 -10.328 1.00 92.31 89 THR A O 1
ATOM 672 N N . ALA A 1 90 ? 5.212 -16.086 -10.765 1.00 91.19 90 ALA A N 1
ATOM 673 C CA . ALA A 1 90 ? 4.846 -16.127 -12.173 1.00 91.19 90 ALA A CA 1
ATOM 674 C C . ALA A 1 90 ? 3.378 -16.561 -12.313 1.00 91.19 90 ALA A C 1
ATOM 676 O O . ALA A 1 90 ? 2.960 -17.573 -11.749 1.00 91.19 90 ALA A O 1
ATOM 677 N N . ARG A 1 91 ? 2.590 -15.799 -13.071 1.00 88.25 91 ARG A N 1
ATOM 678 C CA . ARG A 1 91 ? 1.193 -16.100 -13.392 1.00 88.25 91 ARG A CA 1
ATOM 679 C C . ARG A 1 91 ? 1.016 -16.162 -14.895 1.00 88.25 91 ARG A C 1
ATOM 681 O O . ARG A 1 91 ? 1.574 -15.353 -15.631 1.00 88.25 91 ARG A O 1
ATOM 688 N N . ARG A 1 92 ? 0.198 -17.108 -15.342 1.00 86.56 92 ARG A N 1
ATOM 689 C CA . ARG A 1 92 ? -0.204 -17.209 -16.739 1.00 86.56 92 ARG A CA 1
ATOM 690 C C . ARG A 1 92 ? -1.670 -16.824 -16.855 1.00 86.56 92 ARG A C 1
ATOM 692 O O . ARG A 1 92 ? -2.526 -17.491 -16.282 1.00 86.56 92 ARG A O 1
ATOM 699 N N . LEU A 1 93 ? -1.939 -15.732 -17.561 1.00 83.31 93 LEU A N 1
ATOM 700 C CA . LEU A 1 93 ? -3.285 -15.261 -17.862 1.00 83.31 93 LEU A CA 1
ATOM 701 C C . LEU A 1 93 ? -3.516 -15.475 -19.359 1.00 83.31 93 LEU A C 1
ATOM 703 O O . LEU A 1 93 ? -3.151 -14.639 -20.178 1.00 83.31 93 LEU A O 1
ATOM 707 N N . GLY A 1 94 ? -4.052 -16.645 -19.714 1.00 86.00 94 GLY A N 1
ATOM 708 C CA . GLY A 1 94 ? -4.161 -17.074 -21.109 1.00 86.00 94 GLY A CA 1
ATOM 709 C C . GLY A 1 94 ? -2.788 -17.328 -21.744 1.00 86.00 94 GLY A C 1
ATOM 710 O O . GLY A 1 94 ? -2.029 -18.201 -21.311 1.00 86.00 94 GLY A O 1
ATOM 711 N N . ASP A 1 95 ? -2.463 -16.569 -22.782 1.00 83.44 95 ASP A N 1
ATOM 712 C CA . ASP A 1 95 ? -1.170 -16.572 -23.470 1.00 83.44 95 ASP A CA 1
ATOM 713 C C . ASP A 1 95 ? -0.145 -15.614 -22.839 1.00 83.44 95 ASP A C 1
ATOM 715 O O . ASP A 1 95 ? 1.047 -15.697 -23.137 1.00 83.44 95 ASP A O 1
ATOM 719 N N . LEU A 1 96 ? -0.582 -14.757 -21.915 1.00 81.12 96 LEU A N 1
ATOM 720 C CA . LEU A 1 96 ? 0.251 -13.743 -21.284 1.00 81.12 96 LEU A CA 1
ATOM 721 C C . LEU A 1 96 ? 0.950 -14.300 -20.042 1.00 81.12 96 LEU A C 1
ATOM 723 O O . LEU A 1 96 ? 0.326 -14.872 -19.144 1.00 81.12 96 LEU A O 1
ATOM 727 N N . THR A 1 97 ? 2.264 -14.094 -19.971 1.00 85.38 97 THR A N 1
ATOM 728 C CA . THR A 1 97 ? 3.064 -14.336 -18.766 1.00 85.38 97 THR A CA 1
ATOM 729 C C . THR A 1 97 ? 3.218 -13.042 -17.978 1.00 85.38 97 THR A C 1
ATOM 731 O O . THR A 1 97 ? 3.721 -12.041 -18.501 1.00 85.38 97 THR A O 1
ATOM 734 N N . CYS A 1 98 ? 2.825 -13.085 -16.713 1.00 90.75 98 CYS A N 1
ATOM 735 C CA . CYS A 1 98 ? 2.883 -11.975 -15.777 1.00 90.75 98 CYS A CA 1
ATOM 736 C C . CYS A 1 98 ? 3.697 -12.354 -14.539 1.00 90.75 98 CYS A C 1
ATOM 738 O O . CYS A 1 98 ? 3.782 -13.524 -14.170 1.00 90.75 98 CYS A O 1
ATOM 740 N N . GLU A 1 99 ? 4.232 -11.353 -13.852 1.00 93.25 99 GLU A N 1
ATOM 741 C CA . GLU A 1 99 ? 4.795 -11.518 -12.513 1.00 93.25 99 GLU A CA 1
ATOM 742 C C . GLU A 1 99 ? 3.940 -10.744 -11.517 1.00 93.25 99 GLU A C 1
ATOM 744 O O . GLU A 1 99 ? 3.707 -9.546 -11.692 1.00 93.25 99 GLU A O 1
ATOM 749 N N . ALA A 1 100 ? 3.483 -11.428 -10.473 1.00 93.94 100 ALA A N 1
ATOM 750 C CA . ALA A 1 100 ? 2.854 -10.826 -9.309 1.00 93.94 100 ALA A CA 1
ATOM 751 C C . ALA A 1 100 ? 3.917 -10.643 -8.223 1.00 93.94 100 ALA A C 1
ATOM 753 O O . ALA A 1 100 ? 4.460 -11.624 -7.712 1.00 93.94 100 ALA A O 1
ATOM 754 N N . LEU A 1 101 ? 4.237 -9.391 -7.907 1.00 94.69 101 LEU A N 1
ATOM 755 C CA . LEU A 1 101 ? 5.153 -9.037 -6.831 1.00 94.69 101 LEU A CA 1
ATOM 756 C C . LEU A 1 101 ? 4.340 -8.589 -5.628 1.00 94.69 101 LEU A C 1
ATOM 758 O O . LEU A 1 101 ? 3.517 -7.685 -5.768 1.00 94.69 101 LEU A O 1
ATOM 762 N N . SER A 1 102 ? 4.593 -9.169 -4.462 1.00 94.19 102 SER A N 1
ATOM 763 C CA . SER A 1 102 ? 3.802 -8.901 -3.262 1.00 94.19 102 SER A CA 1
ATOM 764 C C . SER A 1 102 ? 4.673 -8.368 -2.128 1.00 94.19 102 SER A C 1
ATOM 766 O O . SER A 1 102 ? 5.779 -8.854 -1.895 1.00 94.19 102 SER A O 1
ATOM 768 N 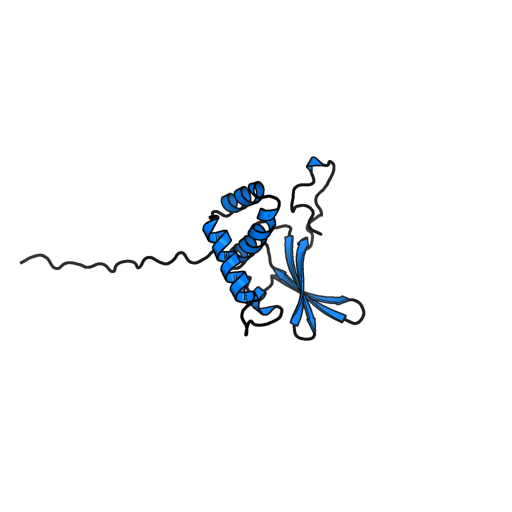N . TRP A 1 103 ? 4.164 -7.374 -1.400 1.00 93.56 103 TRP A N 1
ATOM 769 C CA . TRP A 1 103 ? 4.806 -6.795 -0.218 1.00 93.56 103 TRP A CA 1
ATOM 770 C C . TRP A 1 103 ? 3.877 -6.846 0.997 1.00 93.56 103 TRP A C 1
ATOM 772 O O . TRP A 1 103 ? 2.654 -6.722 0.844 1.00 93.56 103 TRP A O 1
ATOM 782 N N . PRO A 1 104 ? 4.434 -6.976 2.213 1.00 91.06 104 PRO A N 1
ATOM 783 C CA . PRO A 1 104 ? 3.655 -6.904 3.437 1.00 91.06 104 PRO A CA 1
ATOM 784 C C . PRO A 1 104 ? 3.113 -5.490 3.650 1.00 91.06 104 PRO A C 1
ATOM 786 O O . PRO A 1 104 ? 3.750 -4.495 3.295 1.00 91.06 104 PRO A O 1
ATOM 789 N N . VAL A 1 105 ? 1.946 -5.403 4.287 1.00 87.69 105 VAL A N 1
ATOM 790 C CA . VAL A 1 105 ? 1.310 -4.131 4.636 1.00 87.69 105 VAL A CA 1
ATOM 791 C C . VAL A 1 105 ? 1.074 -4.109 6.149 1.00 87.69 105 VAL A C 1
ATOM 793 O O . VAL A 1 105 ? 0.022 -4.544 6.596 1.00 87.69 105 VAL A O 1
ATOM 796 N N . PRO A 1 106 ? 2.028 -3.630 6.969 1.00 83.19 106 PRO A N 1
ATOM 797 C CA . PRO A 1 106 ? 2.008 -3.794 8.433 1.00 83.19 106 PRO A CA 1
ATOM 798 C C . PRO A 1 106 ? 0.717 -3.403 9.182 1.00 83.19 106 PRO A C 1
ATOM 800 O O . PRO A 1 106 ? 0.444 -3.930 10.252 1.00 83.19 106 PRO A O 1
ATOM 803 N N . LEU A 1 107 ? -0.088 -2.489 8.634 1.00 82.62 107 LEU A N 1
ATOM 804 C CA . LEU A 1 107 ? -1.367 -2.034 9.205 1.00 82.62 107 LEU A CA 1
ATOM 805 C C . LEU A 1 107 ? -2.490 -3.051 8.964 1.00 82.62 107 LEU A C 1
ATOM 807 O O . LEU A 1 107 ? -3.442 -3.106 9.735 1.00 82.62 107 LEU A O 1
ATOM 811 N N . TRP A 1 108 ? -2.363 -3.851 7.906 1.00 85.94 108 TRP A N 1
ATOM 812 C CA . TRP A 1 108 ? -3.273 -4.927 7.536 1.00 85.94 108 TRP A CA 1
ATOM 813 C C . TRP A 1 108 ? -2.458 -6.211 7.315 1.00 85.94 108 TRP A C 1
ATOM 815 O O . TRP A 1 108 ? -2.166 -6.563 6.172 1.00 85.94 108 TRP A O 1
ATOM 825 N N . PRO A 1 109 ? -2.061 -6.918 8.391 1.00 86.56 109 PRO A N 1
ATOM 826 C CA . PRO A 1 109 ? -1.196 -8.102 8.303 1.00 86.56 109 PRO A CA 1
ATOM 827 C C . PRO A 1 109 ? -1.773 -9.242 7.453 1.00 86.56 109 PRO A C 1
ATOM 829 O O . PRO A 1 109 ? -1.024 -10.046 6.900 1.00 86.56 109 PRO A O 1
ATOM 832 N N . GLU A 1 110 ? -3.098 -9.290 7.326 1.00 87.06 110 GLU A N 1
ATOM 833 C CA . GLU A 1 110 ? -3.847 -10.235 6.490 1.00 87.06 110 GLU A CA 1
ATOM 834 C C . GLU A 1 110 ? -3.842 -9.865 5.001 1.00 87.06 110 GLU A C 1
ATOM 836 O O . GLU A 1 110 ? -4.356 -10.623 4.181 1.00 87.06 110 GLU A O 1
ATOM 841 N N . LEU A 1 111 ? -3.274 -8.711 4.637 1.00 89.75 111 LEU A N 1
ATOM 842 C CA . LEU A 1 111 ? -3.209 -8.218 3.268 1.00 89.75 111 LEU A CA 1
ATOM 843 C C . LEU A 1 111 ? -1.778 -8.147 2.754 1.00 89.75 111 LEU A C 1
ATOM 845 O O . LEU A 1 111 ? -0.805 -8.006 3.503 1.00 89.75 111 LEU A O 1
ATOM 849 N N . ARG A 1 112 ? -1.662 -8.197 1.434 1.00 91.94 112 ARG A N 1
ATOM 850 C CA . ARG A 1 112 ? -0.451 -7.880 0.689 1.00 91.94 112 ARG A CA 1
ATOM 851 C C . ARG A 1 112 ? -0.756 -6.810 -0.332 1.00 91.94 112 ARG A C 1
ATOM 853 O O . ARG A 1 112 ? -1.832 -6.789 -0.919 1.00 91.94 112 ARG A O 1
ATOM 860 N N . PHE A 1 113 ? 0.200 -5.922 -0.547 1.00 92.38 113 PHE A N 1
ATOM 861 C CA . PHE A 1 113 ? 0.157 -5.048 -1.702 1.00 92.38 113 PHE A CA 1
ATOM 862 C C . PHE A 1 113 ? 0.789 -5.789 -2.869 1.00 92.38 113 PHE A C 1
ATOM 864 O O . PHE A 1 113 ? 1.958 -6.160 -2.787 1.00 92.38 113 PHE A O 1
ATOM 871 N N . GLU A 1 114 ? 0.016 -6.038 -3.917 1.00 93.75 114 GLU A N 1
ATOM 872 C CA . GLU A 1 114 ? 0.454 -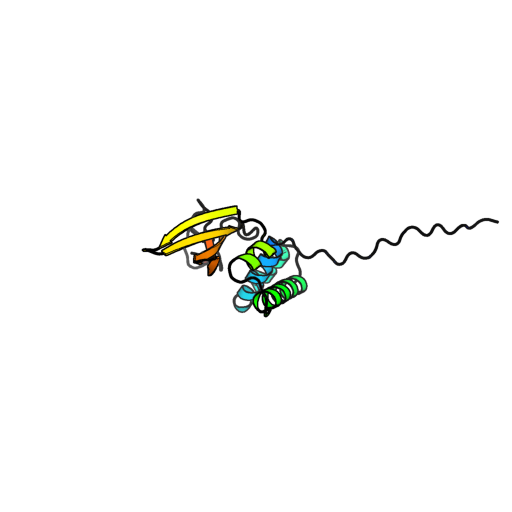6.782 -5.087 1.00 93.75 114 GLU A CA 1
ATOM 873 C C . GLU A 1 114 ? 0.546 -5.855 -6.295 1.00 93.75 114 GLU A C 1
ATOM 875 O O . GLU A 1 114 ? -0.375 -5.092 -6.585 1.00 93.75 114 GLU A O 1
ATOM 880 N N . VAL A 1 115 ? 1.668 -5.941 -7.005 1.00 94.00 115 VAL A N 1
ATOM 881 C CA . VAL A 1 115 ? 1.875 -5.297 -8.299 1.00 94.00 115 VAL A CA 1
ATOM 882 C C . VAL A 1 115 ? 1.977 -6.387 -9.351 1.00 94.00 115 VAL A C 1
ATOM 884 O O . VAL A 1 115 ? 2.910 -7.192 -9.334 1.00 94.00 115 VAL A O 1
ATOM 887 N N . LEU A 1 116 ? 1.021 -6.395 -10.275 1.00 92.94 116 LEU A N 1
ATOM 888 C CA . LEU A 1 116 ? 1.021 -7.280 -11.427 1.00 92.94 116 LEU A CA 1
ATOM 889 C C . LEU A 1 116 ? 1.746 -6.595 -12.580 1.00 92.94 116 LEU A C 1
ATOM 891 O O . LEU A 1 116 ? 1.348 -5.518 -13.039 1.00 92.94 116 LEU A O 1
ATOM 895 N N . THR A 1 117 ? 2.801 -7.238 -13.058 1.00 92.38 117 THR A N 1
ATOM 896 C CA . THR A 1 117 ? 3.573 -6.779 -14.209 1.00 92.38 117 THR A CA 1
ATOM 897 C C . THR A 1 117 ? 3.442 -7.745 -15.374 1.00 92.38 117 THR A C 1
ATOM 899 O O . THR A 1 117 ? 3.259 -8.944 -15.177 1.00 92.38 117 THR A O 1
ATOM 902 N N . ALA A 1 118 ? 3.575 -7.233 -16.589 1.00 85.44 118 ALA A N 1
ATOM 903 C CA . ALA A 1 118 ? 3.730 -8.033 -17.795 1.00 85.44 118 ALA A CA 1
ATOM 904 C C . ALA A 1 118 ? 4.848 -7.456 -18.664 1.00 85.44 118 ALA A C 1
ATOM 906 O O . ALA A 1 118 ? 5.301 -6.343 -18.407 1.00 85.44 118 ALA A O 1
ATOM 907 N N . GLY A 1 119 ? 5.286 -8.221 -19.672 1.00 73.31 119 GLY A N 1
ATOM 908 C CA . GLY A 1 119 ? 6.166 -7.803 -20.776 1.00 73.31 119 GLY A CA 1
ATOM 909 C C . GLY A 1 119 ? 7.148 -6.660 -20.470 1.00 73.31 119 GLY A C 1
ATOM 910 O O . GLY A 1 119 ? 6.776 -5.490 -20.487 1.00 73.31 119 GLY A O 1
ATOM 911 N N . ARG A 1 120 ? 8.432 -6.975 -20.247 1.00 73.94 120 ARG A N 1
ATOM 912 C CA . ARG A 1 120 ? 9.486 -5.991 -19.892 1.00 73.94 120 ARG A CA 1
ATOM 913 C C . ARG A 1 120 ? 9.203 -5.187 -18.602 1.00 73.94 120 ARG A C 1
ATOM 915 O O . ARG A 1 120 ? 9.766 -4.112 -18.419 1.00 73.94 120 ARG A O 1
ATOM 922 N N . GLY A 1 121 ? 8.377 -5.718 -17.694 1.00 76.19 121 GLY A N 1
ATOM 923 C CA . GLY A 1 121 ? 8.147 -5.158 -16.354 1.00 76.19 121 GLY A CA 1
ATOM 924 C C . GLY A 1 121 ? 7.136 -4.009 -16.293 1.00 76.19 121 GLY A C 1
ATOM 925 O O . GLY A 1 121 ? 7.101 -3.285 -15.293 1.00 76.19 121 GLY A O 1
ATOM 926 N N . ALA A 1 122 ? 6.324 -3.827 -17.339 1.00 85.25 122 ALA A N 1
ATOM 927 C CA . ALA A 1 122 ? 5.233 -2.861 -17.352 1.00 85.25 122 ALA A CA 1
ATOM 928 C C . ALA A 1 122 ? 4.185 -3.231 -16.294 1.00 85.25 122 ALA A C 1
ATOM 930 O O . ALA A 1 122 ? 3.776 -4.385 -16.202 1.00 85.25 122 ALA A O 1
ATOM 931 N N . VAL A 1 123 ? 3.745 -2.256 -15.496 1.00 89.12 123 VAL A N 1
ATOM 932 C CA . VAL A 1 123 ? 2.725 -2.478 -14.462 1.00 89.12 123 VAL A CA 1
ATOM 933 C C . VAL A 1 123 ? 1.353 -2.436 -15.108 1.00 89.12 123 VAL A C 1
ATOM 935 O O . VAL A 1 123 ? 0.978 -1.432 -15.708 1.00 89.12 123 VAL A O 1
ATOM 938 N N . TRP A 1 124 ? 0.612 -3.526 -14.972 1.00 87.94 124 TRP A N 1
ATOM 939 C CA . TRP A 1 124 ? -0.780 -3.608 -15.400 1.00 87.94 124 TRP A CA 1
ATOM 940 C C . TRP A 1 124 ? -1.729 -3.251 -14.275 1.00 87.94 124 TRP A C 1
ATOM 942 O O . TRP A 1 124 ? -2.735 -2.588 -14.510 1.00 87.94 124 TRP A O 1
ATOM 952 N N . ASN A 1 125 ? -1.412 -3.677 -13.053 1.00 89.06 125 ASN A N 1
ATOM 953 C CA . ASN A 1 125 ? -2.237 -3.353 -11.905 1.00 89.06 125 ASN A CA 1
ATOM 954 C C . ASN A 1 125 ? -1.444 -3.328 -10.600 1.00 89.06 125 ASN A C 1
ATOM 956 O O . ASN A 1 125 ? -0.373 -3.925 -10.492 1.00 89.06 125 ASN A O 1
ATOM 960 N N . ALA A 1 126 ? -1.991 -2.622 -9.619 1.00 91.06 126 ALA A N 1
ATOM 961 C CA . ALA A 1 126 ? -1.449 -2.473 -8.287 1.00 91.06 126 ALA A CA 1
ATOM 962 C C . ALA A 1 126 ? -2.608 -2.377 -7.280 1.00 91.06 126 ALA A C 1
ATOM 964 O O . ALA A 1 126 ? -3.366 -1.403 -7.298 1.00 91.06 126 ALA A O 1
ATOM 965 N N . TRP A 1 127 ? -2.763 -3.378 -6.414 1.00 90.38 127 TRP A N 1
ATOM 966 C CA . TRP A 1 127 ? -3.929 -3.521 -5.534 1.00 90.38 127 TRP A CA 1
ATOM 967 C C . TRP A 1 127 ? -3.561 -4.142 -4.176 1.00 90.38 127 TRP A C 1
ATOM 969 O O . TRP A 1 127 ? -2.425 -4.555 -3.949 1.00 90.38 127 TRP A O 1
ATOM 979 N N . LEU A 1 128 ? -4.529 -4.214 -3.260 1.00 90.06 128 LEU A N 1
ATOM 980 C CA . LEU A 1 128 ? -4.425 -5.011 -2.033 1.00 90.06 128 LEU A CA 1
ATOM 981 C C . LEU A 1 128 ? -5.090 -6.372 -2.264 1.00 90.06 128 LEU A C 1
ATOM 983 O O . LEU A 1 128 ? -6.235 -6.383 -2.699 1.00 90.06 128 LEU A O 1
ATOM 987 N N . VAL A 1 129 ? -4.385 -7.465 -1.959 1.00 89.94 129 VAL A N 1
ATOM 988 C CA . VAL A 1 129 ? -4.901 -8.849 -1.958 1.00 89.94 129 VAL A CA 1
ATOM 989 C C . VAL A 1 129 ? -4.862 -9.449 -0.567 1.00 89.94 129 VAL A C 1
ATOM 991 O O . VAL A 1 129 ? -4.098 -8.993 0.288 1.00 89.94 129 VAL A O 1
ATOM 994 N N . ARG A 1 130 ? -5.590 -10.548 -0.364 1.00 89.81 130 ARG A N 1
ATOM 995 C CA . ARG A 1 130 ? -5.371 -11.421 0.790 1.00 89.81 130 ARG A CA 1
ATOM 996 C C . ARG A 1 130 ? -3.978 -12.042 0.796 1.00 89.81 130 ARG A C 1
ATOM 998 O O . ARG A 1 130 ? -3.482 -12.535 -0.215 1.00 89.81 130 ARG A O 1
ATOM 1005 N N . ALA A 1 131 ? -3.356 -12.034 1.970 1.00 88.88 131 ALA A N 1
ATOM 1006 C CA . ALA A 1 131 ? -2.146 -12.795 2.217 1.00 88.88 131 ALA A CA 1
ATOM 1007 C C . ALA A 1 131 ? -2.426 -14.298 2.040 1.00 88.88 131 ALA A C 1
ATOM 1009 O O . ALA A 1 131 ? -3.537 -14.751 2.333 1.00 88.88 131 ALA A O 1
ATOM 1010 N N . PRO A 1 132 ? -1.437 -15.093 1.596 1.00 84.81 132 PRO A N 1
ATOM 1011 C CA . PRO A 1 132 ? -1.599 -16.538 1.496 1.00 84.81 132 PRO A CA 1
ATOM 1012 C C . PRO A 1 132 ? -2.087 -17.141 2.821 1.00 84.81 132 PRO A C 1
ATOM 1014 O O . PRO A 1 132 ? -1.480 -16.925 3.868 1.00 84.81 132 PRO A O 1
ATOM 1017 N N . GLY A 1 133 ? -3.203 -17.874 2.778 1.00 84.88 133 GLY A N 1
ATOM 1018 C CA . GLY A 1 133 ? -3.816 -18.495 3.958 1.00 84.88 133 GLY A CA 1
ATOM 1019 C C . GLY A 1 133 ? -4.661 -17.564 4.840 1.00 84.88 133 GLY A C 1
ATOM 1020 O O . GLY A 1 133 ? -5.300 -18.051 5.770 1.00 84.88 133 GLY A O 1
ATOM 1021 N N . ALA A 1 134 ? -4.721 -16.258 4.560 1.00 87.19 134 ALA A N 1
ATOM 1022 C CA . ALA A 1 134 ? -5.628 -15.353 5.260 1.00 87.19 134 ALA A CA 1
ATOM 1023 C C . ALA A 1 134 ? -7.068 -15.552 4.767 1.00 87.19 134 ALA A C 1
ATOM 1025 O O . ALA A 1 134 ? -7.351 -15.459 3.571 1.00 87.19 134 ALA A O 1
ATOM 1026 N N . ALA A 1 135 ? -7.987 -15.810 5.696 1.00 84.19 135 ALA A N 1
ATOM 1027 C CA . ALA A 1 135 ? -9.396 -15.963 5.370 1.00 84.19 135 ALA A CA 1
ATOM 1028 C C . ALA A 1 135 ? -10.027 -14.625 4.939 1.00 84.19 135 ALA A C 1
ATOM 1030 O O . ALA A 1 135 ? -9.609 -13.531 5.343 1.00 84.19 135 ALA A O 1
ATOM 1031 N N . ALA A 1 136 ? -11.078 -14.711 4.123 1.00 82.25 136 ALA A N 1
ATOM 1032 C CA . ALA A 1 136 ? -11.988 -13.587 3.940 1.00 82.25 136 ALA A CA 1
ATOM 1033 C C . ALA A 1 136 ? -12.680 -13.260 5.281 1.00 82.25 136 ALA A C 1
ATOM 1035 O O . ALA A 1 136 ? -12.840 -14.159 6.115 1.00 82.25 136 ALA A O 1
ATOM 1036 N N . PRO A 1 137 ? -13.103 -12.004 5.518 1.00 80.44 137 PRO A N 1
ATOM 1037 C CA . PRO A 1 137 ? -13.828 -11.668 6.736 1.00 80.44 137 PRO A CA 1
ATOM 1038 C C . PRO A 1 137 ? -15.121 -12.482 6.810 1.00 80.44 137 PRO A C 1
ATOM 1040 O O . PRO A 1 137 ? -15.833 -12.624 5.815 1.00 80.44 137 PRO A O 1
ATOM 1043 N N . ALA A 1 138 ? -15.449 -12.993 7.994 1.00 83.81 138 ALA A N 1
ATOM 1044 C CA . ALA A 1 138 ? -16.728 -13.649 8.222 1.00 83.81 138 ALA A CA 1
ATOM 1045 C C . ALA A 1 138 ? -17.825 -12.587 8.381 1.00 83.81 138 ALA A C 1
ATOM 1047 O O . ALA A 1 138 ? -18.015 -12.039 9.464 1.00 83.81 138 ALA A O 1
ATOM 1048 N N . LEU A 1 139 ? -18.536 -12.293 7.294 1.00 86.56 139 LEU A N 1
ATOM 1049 C CA . LEU A 1 139 ? -19.624 -11.318 7.272 1.00 86.56 139 LEU A CA 1
ATOM 1050 C C . LEU A 1 139 ? -20.940 -12.011 7.637 1.00 86.56 139 LEU A C 1
ATOM 1052 O O . LEU A 1 139 ? -21.441 -12.832 6.870 1.00 86.56 139 LEU A O 1
ATOM 1056 N N . ARG A 1 140 ? -21.495 -11.709 8.812 1.00 87.56 140 ARG A N 1
ATOM 1057 C CA . ARG A 1 140 ? -22.792 -12.244 9.267 1.00 87.56 140 ARG A CA 1
ATOM 1058 C C . ARG A 1 140 ? -23.891 -11.192 9.207 1.00 87.56 140 ARG A C 1
ATOM 1060 O O . ARG A 1 140 ? -25.058 -11.521 9.030 1.00 87.56 140 ARG A O 1
ATOM 1067 N N . THR A 1 141 ? -23.510 -9.932 9.363 1.00 88.62 141 THR A N 1
ATOM 1068 C CA . THR A 1 141 ? -24.387 -8.770 9.436 1.00 88.62 141 THR A CA 1
ATOM 1069 C C . THR A 1 141 ? -23.812 -7.619 8.615 1.00 88.62 141 THR A C 1
ATOM 1071 O O . THR A 1 141 ? -22.630 -7.594 8.274 1.00 88.62 141 THR A O 1
ATOM 1074 N N . THR A 1 142 ? -24.637 -6.616 8.322 1.00 84.81 142 THR A N 1
ATOM 1075 C CA . THR A 1 142 ? -24.176 -5.392 7.650 1.00 84.81 142 THR A CA 1
ATOM 1076 C C . THR A 1 142 ? -23.174 -4.599 8.489 1.00 84.81 142 THR A C 1
ATOM 1078 O O . THR A 1 142 ? -22.349 -3.889 7.923 1.00 84.81 142 THR A O 1
ATOM 1081 N N . ALA A 1 143 ? -23.192 -4.750 9.818 1.00 83.31 143 ALA A N 1
ATOM 1082 C CA . ALA A 1 143 ? -22.208 -4.139 10.709 1.00 83.31 143 ALA A CA 1
ATOM 1083 C C . ALA A 1 143 ? -20.791 -4.714 10.516 1.00 83.31 143 ALA A C 1
ATOM 1085 O O . ALA A 1 143 ? -19.812 -4.033 10.816 1.00 83.31 143 ALA A O 1
ATOM 1086 N N . ASP A 1 144 ? -20.669 -5.924 9.960 1.00 81.62 144 ASP A N 1
ATOM 1087 C CA . ASP A 1 144 ? -19.376 -6.568 9.701 1.00 81.62 144 ASP A CA 1
ATOM 1088 C C . ASP A 1 144 ? -18.677 -6.009 8.446 1.00 81.62 144 ASP A C 1
ATOM 1090 O O . ASP A 1 144 ? -17.490 -6.269 8.225 1.00 81.62 144 ASP A O 1
ATOM 1094 N N . LEU A 1 145 ? -19.380 -5.201 7.637 1.00 80.25 145 LEU A N 1
ATOM 1095 C CA . LEU A 1 145 ? -18.854 -4.511 6.451 1.00 80.25 145 LEU A CA 1
ATOM 1096 C C . LEU A 1 145 ? -17.971 -3.315 6.838 1.00 80.25 145 LEU A C 1
ATOM 1098 O O . LEU A 1 145 ? -18.186 -2.176 6.419 1.00 80.25 145 LEU A O 1
ATOM 1102 N N . VAL A 1 146 ? -16.958 -3.574 7.660 1.00 78.50 146 VAL A N 1
ATOM 1103 C CA . VAL A 1 146 ? -15.975 -2.571 8.052 1.00 78.50 146 VAL A CA 1
ATOM 1104 C C . VAL A 1 146 ? -15.180 -2.158 6.810 1.00 78.50 146 VAL A C 1
ATOM 1106 O O . VAL A 1 146 ? -14.685 -3.027 6.083 1.00 78.50 146 VAL A O 1
ATOM 1109 N N . PRO A 1 147 ? -15.011 -0.852 6.545 1.00 74.38 147 PRO A N 1
ATOM 1110 C CA . PRO A 1 147 ? -14.195 -0.400 5.432 1.00 74.38 147 PRO A CA 1
ATOM 1111 C C . PRO A 1 147 ? -12.830 -1.091 5.423 1.00 74.38 147 PRO A C 1
ATOM 1113 O O . PRO A 1 147 ? -12.167 -1.219 6.454 1.00 74.38 147 PRO A O 1
ATOM 1116 N N . TRP A 1 148 ? -12.426 -1.538 4.230 1.00 74.94 148 TRP A N 1
ATOM 1117 C CA . TRP A 1 148 ? -11.116 -2.138 3.930 1.00 74.94 148 TRP A CA 1
ATOM 1118 C C . TRP A 1 148 ? -10.913 -3.580 4.415 1.00 74.94 148 TRP A C 1
ATOM 1120 O O . TRP A 1 148 ? -9.961 -4.227 3.974 1.00 74.94 148 TRP A O 1
ATOM 1130 N N . SER A 1 149 ? -11.830 -4.121 5.230 1.00 69.56 149 SER A N 1
ATOM 1131 C CA . SER A 1 149 ? -11.831 -5.546 5.588 1.00 69.56 149 SER A CA 1
ATOM 1132 C C . SER A 1 149 ? -12.175 -6.422 4.380 1.00 69.56 149 SER A C 1
ATOM 1134 O O . SER A 1 149 ? -11.588 -7.487 4.209 1.00 69.56 149 SER A O 1
ATOM 1136 N N . CYS A 1 150 ? -13.055 -5.939 3.499 1.00 63.50 150 CYS A N 1
ATOM 1137 C CA . CYS A 1 150 ? -13.551 -6.629 2.305 1.00 63.50 150 CYS A CA 1
ATOM 1138 C C . CYS A 1 150 ? -12.712 -6.315 1.053 1.00 63.50 150 CYS A C 1
ATOM 1140 O O . CYS A 1 150 ? -13.241 -5.952 0.005 1.00 63.50 150 CYS A O 1
ATOM 1142 N N . THR A 1 151 ? -11.390 -6.369 1.181 1.00 68.81 151 THR A N 1
ATOM 1143 C CA . THR A 1 151 ? -10.460 -6.310 0.044 1.00 68.81 151 THR A CA 1
ATOM 1144 C C . THR A 1 151 ? -10.377 -7.685 -0.624 1.00 68.81 151 THR A C 1
ATOM 1146 O O . THR A 1 151 ? -10.310 -8.695 0.080 1.00 68.81 151 THR A O 1
ATOM 1149 N N . VAL A 1 152 ? -10.463 -7.689 -1.961 1.00 56.00 152 VAL A N 1
ATOM 1150 C CA . VAL A 1 152 ? -10.631 -8.873 -2.831 1.00 56.00 152 VAL A CA 1
ATOM 1151 C C . VAL A 1 152 ? -9.336 -9.666 -2.977 1.00 56.00 152 VAL A C 1
ATOM 1153 O O . VAL A 1 152 ? -8.261 -9.031 -3.035 1.00 56.00 152 VAL A O 1
#

Secondary structure (DSSP, 8-state):
----------------PPPPHHHHHHHHHHHHHTTT-HHHHHHHHHHHT--HHHHHHHHHHHHHHHT-TTPPPTTHHHHHHH-S-SEEEEEEETTEEEEEEEEE-TTSTTEEEEEEEETTTEEEEEEEEEPTTPPPP---SGGG--TTTT--

Sequence (152 aa):
MNRSADHGPSTGSGTPAGPPGPVAFQLVLLRRMADHHPGLVEDALRRLGVSRAQLREANRRWQARMHAPRAPGGVQPYRALLGAPESVTARRLGDLTCEALSWPVPLWPELRFEVLTAGRGAVWNAWLVRAPGAAAPALRTTADLVPWSCTV

Radius of gyration: 20.59 Å; chains: 1; bounding box: 68×50×58 Å